Protein AF-A0AAW2FQ76-F1 (afdb_monomer_lite)

Secondary structure (DSSP, 8-state):
--------EEEEE--PPPBPPTTT--TT-B-EEEEEEEE--HHHHHHHHHTT-EEETTEEEEE-TTT-SS--PPP-

Organism: NCBI:txid286306

Foldseek 3Di:
DPPDDDDKDKAWDDKDFADQDPPPRDGGQWIKTKIFTPDDDPVNVVVCVVVQWDDDPRMIIHTPQVRHPDHDDDDD

InterPro domains:
  IPR007471 N-end aminoacyl transferase, N-terminal [PF04376] (20-76)
  IPR030700 N-end rule aminoacyl transferase [PTHR21367] (4-76)

Structure (mmCIF, N/CA/C/O backbone):
data_AF-A0AAW2FQ76-F1
#
_entry.id   AF-A0AAW2FQ76-F1
#
loop_
_atom_site.group_PDB
_atom_site.id
_atom_site.type_symbol
_atom_site.label_atom_id
_atom_site.label_alt_id
_atom_site.label_comp_id
_atom_site.label_asym_id
_atom_site.label_entity_id
_atom_site.label_seq_id
_atom_site.pdbx_PDB_ins_code
_atom_site.Cartn_x
_atom_site.Cartn_y
_atom_site.Cartn_z
_atom_site.occupancy
_atom_site.B_iso_or_equiv
_atom_site.auth_seq_id
_atom_site.auth_comp_id
_atom_site.auth_asym_id
_atom_site.auth_atom_id
_atom_site.pdbx_PDB_model_num
ATOM 1 N N . MET A 1 1 ? -11.008 -5.847 32.286 1.00 43.62 1 MET A N 1
ATOM 2 C CA . MET A 1 1 ? -11.538 -4.772 31.420 1.00 43.62 1 MET A CA 1
ATOM 3 C C . MET A 1 1 ? -11.594 -5.312 29.996 1.00 43.62 1 MET A C 1
ATOM 5 O O . MET A 1 1 ? -10.582 -5.274 29.308 1.00 43.62 1 MET A O 1
ATOM 9 N N . ALA A 1 2 ? -12.707 -5.915 29.573 1.00 50.84 2 ALA A N 1
ATOM 10 C CA . ALA A 1 2 ? -12.852 -6.338 28.180 1.00 50.84 2 ALA A CA 1
ATOM 11 C C . ALA A 1 2 ? -13.077 -5.077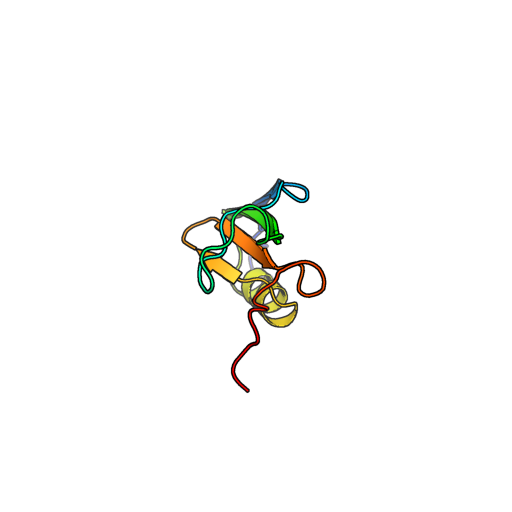 27.333 1.00 50.84 2 ALA A C 1
ATOM 13 O O . ALA A 1 2 ? -14.156 -4.489 27.360 1.00 50.84 2 ALA A O 1
ATOM 14 N N . GLY A 1 3 ? -12.013 -4.594 26.690 1.00 60.62 3 GLY A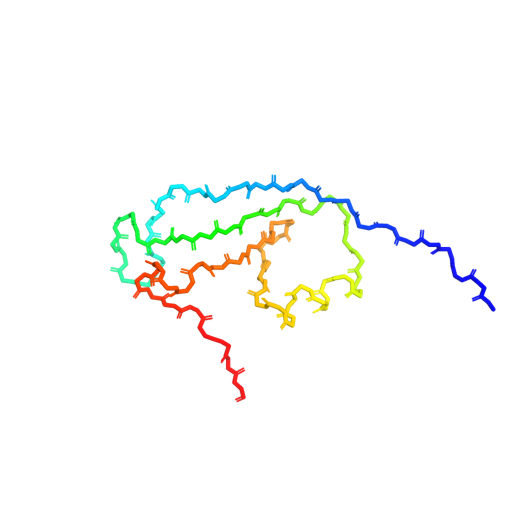 N 1
ATOM 15 C CA . GLY A 1 3 ? -12.074 -3.436 25.806 1.00 60.62 3 GLY A CA 1
ATOM 16 C C . GLY A 1 3 ? -13.018 -3.712 24.639 1.00 60.62 3 GLY A C 1
ATOM 17 O O . GLY A 1 3 ? -13.019 -4.803 24.073 1.00 60.62 3 GLY A O 1
ATOM 18 N N . ARG A 1 4 ? -13.834 -2.717 24.295 1.00 69.50 4 ARG A N 1
ATOM 19 C CA . ARG A 1 4 ? -14.722 -2.733 23.131 1.00 69.50 4 ARG A CA 1
ATOM 20 C C . ARG A 1 4 ? -13.899 -3.114 21.892 1.00 69.50 4 ARG A C 1
ATOM 22 O O . ARG A 1 4 ? -12.941 -2.419 21.565 1.00 69.50 4 ARG A O 1
ATOM 29 N N . GLN A 1 5 ? -14.234 -4.234 21.253 1.00 70.81 5 GLN A N 1
ATOM 30 C CA . GLN A 1 5 ? -13.467 -4.758 20.124 1.00 70.81 5 GLN A CA 1
ATOM 31 C C . GLN A 1 5 ? -13.577 -3.774 18.952 1.00 70.81 5 GLN A C 1
ATOM 33 O O . GLN A 1 5 ? -14.660 -3.559 18.408 1.00 70.81 5 GLN A O 1
ATOM 38 N N . ALA A 1 6 ? -12.471 -3.102 18.636 1.00 84.25 6 ALA A N 1
ATOM 39 C CA . ALA A 1 6 ? -12.372 -2.206 17.494 1.00 84.25 6 ALA A CA 1
ATOM 40 C C . ALA A 1 6 ? -11.963 -3.025 16.268 1.00 84.25 6 ALA A C 1
ATOM 42 O O . ALA A 1 6 ? -11.020 -3.811 16.342 1.00 84.25 6 ALA A O 1
ATOM 43 N N . TYR A 1 7 ? -12.675 -2.841 15.158 1.00 92.69 7 TYR A N 1
ATOM 44 C CA . TYR A 1 7 ? -12.414 -3.555 13.913 1.00 92.69 7 TYR A CA 1
ATOM 45 C C . TYR A 1 7 ? -11.766 -2.633 12.883 1.00 92.69 7 TYR A C 1
ATOM 47 O O . TYR A 1 7 ? -12.132 -1.459 12.746 1.00 92.69 7 TYR A O 1
ATOM 55 N N . SER A 1 8 ? -10.831 -3.201 12.129 1.00 95.31 8 SER A N 1
ATOM 56 C CA . SER A 1 8 ? -10.317 -2.601 10.904 1.00 95.31 8 SER A CA 1
ATOM 57 C C . SER A 1 8 ? -11.204 -3.012 9.728 1.00 95.31 8 SER A C 1
ATOM 59 O O . SER A 1 8 ? -11.547 -4.183 9.585 1.00 95.31 8 SER A O 1
ATOM 61 N N . ILE A 1 9 ? -11.582 -2.045 8.894 1.00 96.81 9 ILE A N 1
ATOM 62 C CA . ILE A 1 9 ? -12.381 -2.237 7.682 1.00 96.81 9 ILE A CA 1
ATOM 63 C C . ILE A 1 9 ? -11.533 -1.738 6.520 1.00 96.81 9 ILE A C 1
ATOM 65 O O . ILE A 1 9 ? -11.211 -0.547 6.445 1.00 96.81 9 ILE A O 1
ATOM 69 N N . VAL A 1 10 ? -11.169 -2.659 5.633 1.00 96.44 10 VAL A N 1
ATOM 70 C CA . VAL A 1 10 ? -10.306 -2.387 4.485 1.00 96.44 10 VAL A CA 1
ATOM 71 C C . VAL A 1 10 ? -10.954 -2.892 3.204 1.00 96.44 10 VAL A C 1
ATOM 73 O O . VAL A 1 10 ? -11.562 -3.960 3.189 1.00 96.44 10 VAL A O 1
ATOM 76 N N . GLU A 1 11 ? -10.796 -2.132 2.130 1.00 97.00 11 GLU A N 1
ATOM 77 C CA . GLU A 1 11 ? -11.066 -2.575 0.768 1.00 97.00 11 GLU A CA 1
ATOM 78 C C . GLU A 1 11 ? -9.729 -2.954 0.134 1.00 97.00 11 GLU A C 1
ATOM 80 O O . GLU A 1 11 ? -8.821 -2.127 0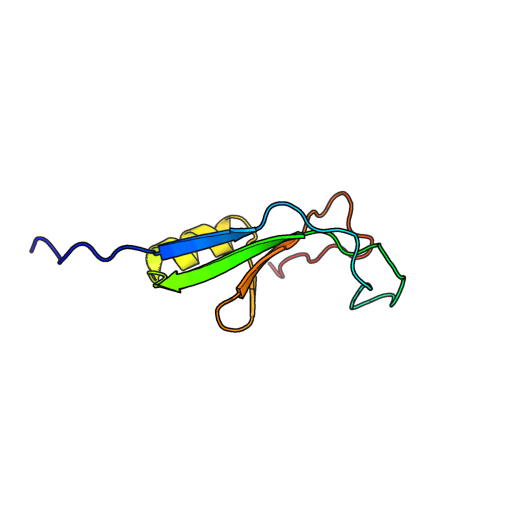.046 1.00 97.00 11 GLU A O 1
ATOM 85 N N . TYR A 1 12 ? -9.565 -4.221 -0.237 1.00 94.75 12 TYR A N 1
ATOM 86 C CA . TYR A 1 12 ? -8.317 -4.709 -0.812 1.00 94.75 12 TYR A CA 1
ATOM 87 C C . TYR A 1 12 ? -8.321 -4.547 -2.328 1.00 94.75 12 TYR A C 1
ATOM 89 O O . TYR A 1 12 ? -9.253 -4.987 -3.000 1.00 94.75 12 TYR A O 1
ATOM 97 N N . TYR A 1 13 ? -7.236 -3.996 -2.859 1.00 90.88 13 TYR A N 1
ATOM 98 C CA . TYR A 1 13 ? -6.997 -3.925 -4.288 1.00 90.88 13 TYR A CA 1
ATOM 99 C C . TYR A 1 13 ? -5.886 -4.903 -4.663 1.00 90.88 13 TYR A C 1
ATOM 101 O O . TYR A 1 13 ? -4.740 -4.801 -4.205 1.00 90.88 13 TYR A O 1
ATOM 109 N N . ALA A 1 14 ? -6.252 -5.885 -5.487 1.00 82.12 14 ALA A N 1
ATOM 110 C CA . ALA A 1 14 ? -5.303 -6.828 -6.058 1.00 82.12 14 ALA A CA 1
ATOM 111 C C . ALA A 1 14 ? -4.232 -6.089 -6.878 1.00 82.12 14 ALA A C 1
ATOM 113 O O . ALA A 1 14 ? -4.427 -4.944 -7.277 1.00 82.12 14 ALA A O 1
ATOM 114 N N . GLU A 1 15 ? -3.087 -6.748 -7.073 1.00 70.75 15 GLU A N 1
ATOM 115 C CA . GLU A 1 15 ? -1.903 -6.175 -7.724 1.00 70.75 15 GLU A CA 1
ATOM 116 C C . GLU A 1 15 ? -2.269 -5.384 -8.988 1.00 70.75 15 GLU A C 1
ATOM 118 O O . GLU A 1 15 ? -2.947 -5.896 -9.879 1.00 70.75 15 GLU A O 1
ATOM 123 N N . HIS A 1 16 ? -1.835 -4.125 -9.039 1.00 70.06 16 HIS A N 1
ATOM 124 C CA . HIS A 1 16 ? -2.086 -3.244 -10.171 1.00 70.06 16 HIS A CA 1
ATOM 125 C C . HIS A 1 16 ? -0.880 -3.155 -11.106 1.00 70.06 16 HIS A C 1
ATOM 127 O O . HIS A 1 16 ? 0.272 -3.337 -10.706 1.00 70.06 16 HIS A O 1
ATOM 133 N N . GLU A 1 17 ? -1.200 -2.837 -12.359 1.00 69.81 17 GLU A N 1
ATOM 134 C CA . GLU A 1 17 ? -0.301 -2.629 -13.489 1.00 69.81 17 GLU A CA 1
ATOM 135 C C . GLU A 1 17 ? 0.828 -1.638 -13.169 1.00 69.81 17 GLU A C 1
ATOM 137 O O . GLU A 1 17 ? 0.677 -0.733 -12.348 1.00 69.81 17 GLU A O 1
ATOM 142 N N . GLY A 1 18 ? 1.978 -1.811 -13.827 1.00 81.19 18 GLY A N 1
ATOM 143 C CA . GLY A 1 18 ? 3.184 -1.050 -13.526 1.00 81.19 18 GLY A CA 1
ATOM 144 C C . GLY A 1 18 ? 2.947 0.462 -13.572 1.00 81.19 18 GLY A C 1
ATOM 145 O O . GLY A 1 18 ? 2.657 1.036 -14.620 1.00 81.19 18 GLY A O 1
ATOM 146 N N . TYR A 1 19 ? 3.166 1.136 -12.448 1.00 85.50 19 TYR A N 1
ATOM 147 C CA . TYR A 1 19 ? 3.133 2.592 -12.388 1.00 85.50 19 TYR A CA 1
ATOM 148 C C . TYR A 1 19 ? 4.488 3.192 -12.763 1.00 85.50 19 TYR A C 1
ATOM 150 O O . TYR A 1 19 ? 5.533 2.531 -12.757 1.00 85.50 19 TYR A O 1
ATOM 158 N N . ARG A 1 20 ? 4.488 4.500 -13.041 1.00 90.94 20 ARG A N 1
ATOM 159 C CA . ARG A 1 20 ? 5.726 5.269 -13.170 1.00 90.94 20 ARG A CA 1
ATOM 160 C C . ARG A 1 20 ? 6.494 5.238 -11.848 1.00 90.94 20 ARG A C 1
ATOM 162 O O . ARG A 1 20 ? 5.959 5.585 -10.795 1.00 90.94 20 ARG A O 1
ATOM 169 N N . CYS A 1 21 ? 7.764 4.857 -11.901 1.00 91.25 21 CYS A N 1
ATOM 170 C CA . CYS A 1 21 ? 8.617 4.814 -10.726 1.00 91.25 21 CYS A CA 1
ATOM 171 C C . CYS A 1 21 ? 8.882 6.222 -10.180 1.00 91.25 21 CYS A C 1
ATOM 173 O O . CYS A 1 21 ? 9.311 7.124 -10.900 1.00 91.25 21 CYS A O 1
ATOM 175 N N . GLY A 1 22 ? 8.672 6.405 -8.875 1.00 88.00 22 GLY A N 1
ATOM 176 C CA . GLY A 1 22 ? 8.923 7.677 -8.195 1.00 88.00 22 GLY A CA 1
ATOM 177 C C . GLY A 1 22 ? 10.400 8.086 -8.170 1.00 88.00 22 GLY A C 1
ATOM 178 O O . GLY A 1 22 ? 10.682 9.283 -8.137 1.00 88.00 22 GLY A O 1
ATOM 179 N N . TYR A 1 23 ? 11.322 7.120 -8.246 1.00 90.81 23 TYR A N 1
ATOM 180 C CA . TYR A 1 23 ? 12.768 7.336 -8.154 1.00 90.81 23 TYR A CA 1
ATOM 181 C C . TYR A 1 23 ? 13.404 7.528 -9.534 1.00 90.81 23 TYR A C 1
ATOM 183 O O . TYR A 1 23 ? 13.679 8.657 -9.927 1.00 90.81 23 TYR A O 1
ATOM 191 N N . CYS A 1 24 ? 13.579 6.449 -10.305 1.00 93.25 24 CYS A N 1
ATOM 192 C CA . CYS A 1 24 ? 14.247 6.499 -11.611 1.00 93.25 24 CYS A CA 1
ATOM 193 C C . CYS A 1 24 ? 13.358 7.009 -12.758 1.00 93.25 24 CYS A C 1
ATOM 195 O O . CYS A 1 24 ? 13.830 7.144 -13.880 1.00 93.25 24 CYS A O 1
ATOM 197 N N . LYS A 1 25 ? 12.074 7.291 -12.494 1.00 92.19 25 LYS A N 1
ATOM 198 C CA . LYS A 1 25 ? 11.096 7.844 -13.449 1.00 92.19 25 LYS A CA 1
ATOM 199 C C . LYS A 1 25 ? 10.722 6.957 -14.641 1.00 92.19 25 LYS A C 1
ATOM 201 O O . LYS A 1 25 ? 9.897 7.411 -15.438 1.00 92.19 25 LYS A O 1
ATOM 206 N N . ASN A 1 26 ? 11.228 5.722 -14.718 1.00 91.31 26 ASN A N 1
ATOM 207 C CA . ASN A 1 26 ? 10.792 4.727 -15.702 1.00 91.31 26 ASN A CA 1
ATOM 208 C C . ASN A 1 26 ? 9.283 4.473 -15.607 1.00 91.31 26 ASN A C 1
ATOM 210 O O . ASN A 1 26 ? 8.705 4.451 -14.519 1.00 91.31 26 ASN A O 1
ATOM 214 N N . SER A 1 27 ? 8.645 4.301 -16.760 1.00 89.19 27 SER A N 1
ATOM 215 C CA . SER A 1 27 ? 7.252 3.872 -16.877 1.00 89.19 27 SER A CA 1
ATOM 216 C C . SER A 1 27 ? 7.130 2.377 -16.599 1.00 89.19 27 SER A C 1
ATOM 218 O O . 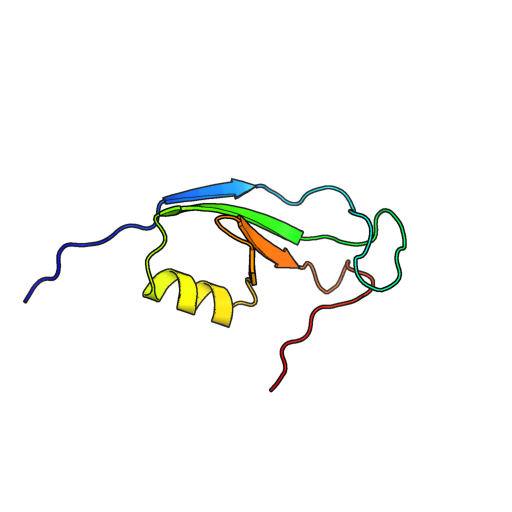SER A 1 27 ? 7.985 1.609 -17.029 1.00 89.19 27 SER A O 1
ATOM 220 N N . ASN A 1 28 ? 6.041 1.962 -15.962 1.00 85.56 28 ASN A N 1
ATOM 221 C CA . ASN A 1 28 ? 5.662 0.558 -15.801 1.00 85.56 28 ASN A CA 1
ATOM 222 C C . ASN A 1 28 ? 6.629 -0.317 -14.992 1.00 85.56 28 ASN A C 1
ATOM 224 O O . ASN A 1 28 ? 6.763 -1.508 -15.254 1.00 85.56 28 ASN A O 1
ATOM 228 N N . THR A 1 29 ? 7.293 0.262 -13.992 1.00 89.50 29 THR A N 1
ATOM 229 C CA . THR A 1 29 ? 8.295 -0.447 -13.176 1.00 89.50 29 THR A CA 1
ATOM 230 C C . THR A 1 29 ? 8.063 -0.347 -11.671 1.00 89.50 29 THR A C 1
ATOM 232 O O . THR A 1 29 ? 8.933 -0.737 -10.891 1.00 89.50 29 THR A O 1
ATOM 235 N N . ASN A 1 30 ? 6.926 0.199 -11.244 1.00 87.94 30 ASN A N 1
ATOM 236 C CA . ASN A 1 30 ? 6.519 0.254 -9.845 1.00 87.94 30 ASN A CA 1
ATOM 237 C C . ASN A 1 30 ? 5.289 -0.632 -9.630 1.00 87.94 30 ASN A C 1
ATOM 239 O O . ASN A 1 30 ? 4.235 -0.349 -10.197 1.00 87.94 30 ASN A O 1
ATOM 243 N N . PHE A 1 31 ? 5.445 -1.675 -8.815 1.00 91.31 31 PHE A N 1
ATOM 244 C CA . PHE A 1 31 ? 4.428 -2.690 -8.544 1.00 91.31 31 PHE A CA 1
ATOM 245 C C . PHE A 1 31 ? 4.143 -2.746 -7.047 1.00 91.31 31 PHE A C 1
ATOM 247 O O . PHE A 1 31 ? 5.064 -2.742 -6.224 1.00 91.31 31 PHE A O 1
ATOM 254 N N . SER A 1 32 ? 2.866 -2.805 -6.678 1.00 91.31 32 SER A N 1
ATOM 255 C CA . SER A 1 32 ? 2.455 -2.897 -5.280 1.00 91.31 32 SER A CA 1
ATOM 256 C C . SER A 1 32 ? 1.052 -3.464 -5.138 1.00 91.31 32 SER A C 1
ATOM 258 O O . SER A 1 32 ? 0.188 -3.189 -5.968 1.00 91.31 32 SER A O 1
ATOM 260 N N . HIS A 1 33 ? 0.804 -4.141 -4.021 1.00 92.31 33 HIS A N 1
ATOM 261 C CA . HIS A 1 33 ? -0.556 -4.394 -3.551 1.00 92.31 33 HIS A CA 1
ATOM 262 C C . HIS A 1 33 ? -1.083 -3.178 -2.803 1.00 92.31 33 HIS A C 1
ATOM 264 O O . HIS A 1 33 ? -0.329 -2.545 -2.058 1.00 92.31 33 HIS A O 1
ATOM 270 N N . GLY A 1 34 ? -2.370 -2.886 -2.969 1.00 94.00 34 GLY A N 1
ATOM 271 C CA . GLY A 1 34 ? -3.037 -1.750 -2.351 1.00 94.00 34 GLY A CA 1
ATOM 272 C C . GLY A 1 34 ? -4.181 -2.177 -1.446 1.00 94.00 34 GLY A C 1
ATOM 273 O O . GLY A 1 34 ? -4.781 -3.232 -1.621 1.00 94.00 34 GLY A O 1
ATOM 274 N N . MET A 1 35 ? -4.514 -1.339 -0.477 1.00 95.94 35 MET A N 1
ATOM 275 C CA . MET A 1 35 ? -5.794 -1.400 0.214 1.00 95.94 35 MET A CA 1
ATOM 276 C C . MET A 1 35 ? -6.221 -0.001 0.652 1.00 95.94 35 MET A C 1
ATOM 278 O O . MET A 1 35 ? -5.389 0.811 1.063 1.00 95.94 35 MET A O 1
ATOM 282 N N . TRP A 1 36 ? -7.517 0.280 0.602 1.00 96.69 36 TRP A N 1
ATOM 283 C CA . TRP A 1 36 ? -8.095 1.465 1.219 1.00 96.69 36 TRP A CA 1
ATOM 284 C C . TRP A 1 36 ? -8.581 1.140 2.627 1.00 96.69 36 TRP A C 1
ATOM 286 O O . TRP A 1 36 ? -9.425 0.271 2.826 1.00 96.69 36 TRP A O 1
ATOM 296 N N . ALA A 1 37 ? -8.055 1.840 3.625 1.00 97.19 37 ALA A N 1
ATOM 297 C CA . ALA A 1 37 ? -8.446 1.675 5.014 1.00 97.19 37 ALA A CA 1
ATOM 298 C C . ALA A 1 37 ? -9.562 2.661 5.385 1.00 97.19 37 ALA A C 1
ATOM 300 O O . ALA A 1 37 ? -9.298 3.828 5.678 1.00 97.19 37 ALA A O 1
ATOM 301 N N . HIS A 1 38 ? -10.809 2.183 5.417 1.00 96.56 38 HIS A N 1
ATOM 302 C CA . HIS A 1 38 ? -11.951 2.959 5.921 1.00 96.56 38 HIS A CA 1
ATOM 303 C C . HIS A 1 38 ? -11.880 3.138 7.442 1.00 96.56 38 HIS A C 1
ATOM 305 O O . HIS A 1 38 ? -12.216 4.194 7.971 1.00 96.56 38 HIS A O 1
ATOM 311 N N . SER A 1 39 ? -11.413 2.102 8.138 1.00 95.31 39 SER A N 1
ATOM 312 C CA . SER A 1 39 ? -11.103 2.105 9.566 1.00 95.31 39 SER A CA 1
ATOM 313 C C . SER A 1 39 ? -9.888 1.217 9.782 1.00 95.31 39 SER A C 1
ATOM 315 O O . SER A 1 39 ? -9.834 0.116 9.239 1.00 95.31 39 SER A O 1
ATOM 317 N N . LEU A 1 40 ? -8.909 1.669 10.560 1.00 95.25 40 LEU A N 1
ATOM 318 C CA . LEU A 1 40 ? -7.718 0.879 10.857 1.00 95.25 40 LEU A CA 1
ATOM 319 C C . LEU A 1 40 ? -7.311 1.094 12.305 1.00 95.25 40 LEU A C 1
ATOM 321 O O . LEU A 1 40 ? -7.058 2.225 12.725 1.00 95.25 40 LEU A O 1
ATOM 325 N N . THR A 1 41 ? -7.250 0.005 13.066 1.00 95.75 41 THR A N 1
ATOM 326 C CA . THR A 1 41 ? -6.765 0.060 14.442 1.00 95.75 41 THR A CA 1
ATOM 327 C C . THR A 1 41 ? -5.259 0.315 14.465 1.00 95.75 41 THR A C 1
ATOM 329 O O . THR A 1 41 ? -4.525 -0.051 13.545 1.00 95.75 41 THR A O 1
ATOM 332 N N . VAL A 1 42 ? -4.774 0.930 15.545 1.00 94.69 42 VAL A N 1
ATOM 333 C CA . VAL A 1 42 ? -3.335 1.183 15.728 1.00 94.69 42 VAL A CA 1
ATOM 334 C C . VAL A 1 42 ? -2.546 -0.129 15.736 1.00 94.69 42 VAL A C 1
ATOM 336 O O . VAL A 1 42 ? -1.484 -0.209 15.125 1.00 94.69 42 VAL A O 1
ATOM 339 N N . GLN A 1 43 ? -3.087 -1.171 16.374 1.00 95.38 43 GLN A N 1
ATOM 340 C CA . GLN A 1 43 ? -2.434 -2.476 16.454 1.00 95.38 43 GLN A CA 1
ATOM 341 C C . GLN A 1 43 ? -2.344 -3.164 15.086 1.00 95.38 43 GLN A C 1
ATOM 343 O O . GLN A 1 43 ? -1.290 -3.696 14.739 1.00 95.38 43 GLN A O 1
ATOM 348 N N . ASP A 1 44 ? -3.415 -3.129 14.288 1.00 95.88 44 ASP A N 1
ATOM 349 C CA . ASP A 1 44 ? -3.384 -3.690 12.935 1.00 95.88 44 ASP A CA 1
ATOM 350 C C . ASP A 1 44 ? -2.437 -2.899 12.036 1.00 95.88 44 ASP A C 1
ATOM 352 O O . ASP A 1 44 ? -1.693 -3.488 11.255 1.00 95.88 44 ASP A O 1
ATOM 356 N N . TYR A 1 45 ? -2.391 -1.573 12.187 1.00 95.38 45 TYR A N 1
ATOM 357 C CA . TYR A 1 45 ? -1.434 -0.751 11.456 1.00 95.38 45 TYR A CA 1
ATOM 358 C C . TYR A 1 45 ? 0.021 -1.082 11.813 1.00 95.38 45 TYR A C 1
ATOM 360 O O . TYR A 1 45 ? 0.852 -1.189 10.911 1.00 95.38 45 TYR A O 1
ATOM 368 N N . GLN A 1 46 ? 0.326 -1.315 13.093 1.00 95.62 46 GLN A N 1
ATOM 369 C CA . GLN A 1 46 ? 1.649 -1.776 13.522 1.00 95.62 46 GLN A CA 1
ATOM 370 C C . GLN A 1 46 ? 2.008 -3.110 12.851 1.00 95.62 46 GLN A C 1
ATOM 372 O O . GLN A 1 46 ? 3.047 -3.221 12.203 1.00 95.62 46 GLN A O 1
ATOM 377 N N . ASN A 1 47 ? 1.091 -4.082 12.893 1.00 95.69 47 ASN A N 1
ATOM 378 C CA . ASN A 1 47 ? 1.276 -5.386 12.252 1.00 95.69 47 ASN A CA 1
ATOM 379 C C . ASN A 1 47 ? 1.503 -5.275 10.732 1.00 95.69 47 ASN A C 1
ATOM 381 O O . ASN A 1 47 ? 2.221 -6.090 10.148 1.00 95.69 47 ASN A O 1
ATOM 385 N N . LEU A 1 48 ? 0.873 -4.296 10.076 1.00 95.12 48 LEU A N 1
ATOM 386 C CA . LEU A 1 48 ? 1.068 -4.011 8.657 1.00 95.12 48 LEU A CA 1
ATOM 387 C C . LEU A 1 48 ? 2.475 -3.449 8.393 1.00 95.12 48 LEU A C 1
ATOM 389 O O . LEU A 1 48 ? 3.169 -3.966 7.512 1.00 95.12 48 LEU A O 1
ATOM 393 N N . ILE A 1 49 ? 2.924 -2.451 9.164 1.00 93.62 49 ILE A N 1
ATOM 394 C CA . ILE A 1 49 ? 4.271 -1.861 9.037 1.00 93.62 49 ILE A CA 1
ATOM 395 C C . ILE A 1 49 ? 5.353 -2.927 9.205 1.00 93.62 49 ILE A C 1
ATOM 397 O O . ILE A 1 49 ? 6.257 -3.017 8.372 1.00 93.62 49 ILE A O 1
ATOM 401 N N . ASP A 1 50 ? 5.220 -3.778 10.222 1.00 93.50 50 ASP A N 1
ATOM 402 C CA . ASP A 1 50 ? 6.188 -4.840 10.517 1.00 93.50 50 ASP A CA 1
ATOM 403 C C . ASP A 1 50 ? 6.291 -5.869 9.377 1.00 93.50 50 ASP A C 1
ATOM 405 O O . ASP A 1 50 ? 7.303 -6.552 9.218 1.00 93.50 50 ASP A O 1
ATOM 409 N N . ARG A 1 51 ? 5.263 -5.950 8.520 1.00 92.56 51 ARG A N 1
ATOM 410 C CA . ARG A 1 51 ? 5.216 -6.804 7.318 1.00 92.56 51 ARG A CA 1
ATOM 411 C C . ARG A 1 51 ? 5.567 -6.064 6.024 1.00 92.56 51 ARG A C 1
ATOM 413 O O . ARG A 1 51 ? 5.388 -6.627 4.933 1.00 92.56 51 ARG A O 1
ATOM 420 N N . GLY A 1 52 ? 6.056 -4.831 6.130 1.00 91.81 52 GLY A N 1
ATOM 421 C CA . GLY A 1 52 ? 6.517 -4.010 5.012 1.00 91.81 52 GLY A CA 1
ATOM 422 C C . GLY A 1 52 ? 5.427 -3.203 4.306 1.00 91.81 52 GLY A C 1
ATOM 423 O O . GLY A 1 52 ? 5.673 -2.705 3.209 1.00 91.81 52 GLY A O 1
ATOM 424 N N . TRP A 1 53 ? 4.234 -3.067 4.892 1.00 94.12 53 TRP A N 1
ATOM 425 C CA . TRP A 1 53 ? 3.215 -2.160 4.363 1.00 94.12 53 TRP A CA 1
ATOM 426 C C . TRP A 1 53 ? 3.525 -0.703 4.721 1.00 94.12 53 TRP A C 1
ATOM 428 O O . TRP A 1 53 ? 4.059 -0.387 5.785 1.00 94.12 53 TRP A O 1
ATOM 438 N N . ARG A 1 54 ? 3.158 0.198 3.816 1.00 93.50 54 ARG A N 1
ATOM 439 C CA . ARG A 1 54 ? 3.299 1.654 3.902 1.00 93.50 54 ARG A CA 1
ATOM 440 C C . ARG A 1 54 ? 1.937 2.317 3.770 1.00 93.50 54 ARG A C 1
ATOM 442 O O . ARG A 1 54 ? 0.971 1.666 3.388 1.00 93.50 54 ARG A O 1
ATOM 449 N N . ARG A 1 55 ? 1.850 3.608 4.096 1.00 94.38 55 ARG A N 1
ATOM 450 C CA . ARG A 1 55 ? 0.589 4.356 4.103 1.00 94.38 55 ARG A CA 1
ATOM 451 C C . ARG A 1 55 ? 0.752 5.765 3.539 1.00 94.38 55 ARG A C 1
ATOM 453 O O . ARG A 1 55 ? 1.714 6.457 3.858 1.00 94.38 55 ARG A O 1
ATOM 460 N N . SER A 1 56 ? -0.227 6.189 2.749 1.00 93.00 56 SER A N 1
ATOM 461 C CA . SER A 1 56 ? -0.386 7.542 2.216 1.00 93.00 56 SER A CA 1
ATOM 462 C C . SER A 1 56 ? -1.853 7.955 2.363 1.00 93.00 56 SER A C 1
ATOM 464 O O . SER A 1 56 ? -2.712 7.528 1.597 1.00 93.00 56 SER A O 1
ATOM 466 N N . GLY A 1 57 ? -2.168 8.748 3.392 1.00 94.88 57 GLY A N 1
ATOM 467 C CA . GLY A 1 57 ? -3.561 9.059 3.734 1.00 94.88 57 GLY A CA 1
ATOM 468 C C . GLY A 1 57 ? -4.309 7.812 4.212 1.00 94.88 57 GLY A C 1
ATOM 469 O O . GLY A 1 57 ? -3.848 7.137 5.128 1.00 94.88 57 GLY A O 1
ATOM 470 N N . CYS A 1 58 ? -5.451 7.484 3.608 1.00 95.94 58 CYS A N 1
ATOM 471 C CA . CYS A 1 58 ? -6.187 6.242 3.894 1.00 95.94 58 CYS A CA 1
ATOM 472 C C . CYS A 1 58 ? -5.738 5.052 3.036 1.00 95.94 58 CYS A C 1
ATOM 474 O O . CYS A 1 58 ? -6.198 3.937 3.257 1.00 95.94 58 CYS A O 1
ATOM 476 N N . TYR A 1 59 ? -4.825 5.260 2.090 1.00 95.56 59 TYR A N 1
ATOM 477 C CA . TYR A 1 59 ? -4.312 4.194 1.242 1.00 95.56 59 TYR A CA 1
ATOM 478 C C . TYR A 1 59 ? -3.102 3.520 1.891 1.00 95.56 59 TYR A C 1
ATOM 480 O O . TYR A 1 59 ? -2.121 4.186 2.230 1.00 95.56 59 TYR A O 1
ATOM 488 N N . CYS A 1 60 ? -3.153 2.202 2.052 1.00 95.81 60 CYS A N 1
ATOM 489 C CA . CYS A 1 60 ? -2.036 1.368 2.475 1.00 95.81 60 CYS 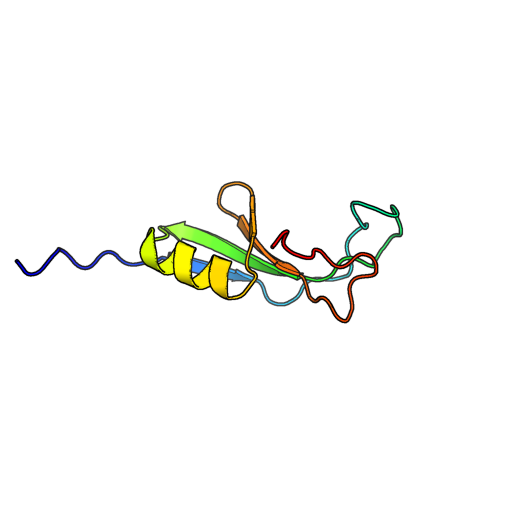A CA 1
ATOM 490 C C . CYS A 1 60 ? -1.526 0.545 1.290 1.00 95.81 60 CYS A C 1
ATOM 492 O O . CYS A 1 60 ? -2.315 0.035 0.505 1.00 95.81 60 CYS A O 1
ATOM 494 N N . TYR A 1 61 ? -0.211 0.390 1.160 1.00 93.62 61 TYR A N 1
ATOM 495 C CA . TYR A 1 61 ? 0.388 -0.337 0.043 1.00 93.62 61 TYR A CA 1
ATOM 496 C C . TYR A 1 61 ? 1.622 -1.129 0.450 1.00 93.62 61 TYR A C 1
ATOM 498 O O . TYR A 1 61 ? 2.357 -0.737 1.355 1.00 93.62 61 TYR A O 1
ATOM 506 N N . LYS A 1 62 ? 1.868 -2.240 -0.239 1.00 92.94 62 LYS A N 1
ATOM 507 C CA . LYS A 1 62 ? 3.073 -3.051 -0.081 1.00 92.94 62 LYS A CA 1
ATOM 508 C C . LYS A 1 62 ? 3.766 -3.197 -1.433 1.00 92.94 62 LYS A C 1
ATOM 510 O O . LYS A 1 62 ? 3.207 -3.859 -2.306 1.00 92.94 62 LYS A O 1
ATOM 515 N N . PRO A 1 63 ? 4.957 -2.600 -1.615 1.00 91.25 63 PRO A N 1
ATOM 516 C CA . PRO A 1 63 ? 5.727 -2.756 -2.841 1.00 91.25 63 PRO A CA 1
ATOM 517 C C . PRO A 1 63 ? 6.115 -4.215 -3.093 1.00 91.25 63 PRO A C 1
ATOM 519 O O . PRO A 1 63 ? 6.561 -4.919 -2.179 1.00 91.25 63 PRO A O 1
ATOM 522 N N . THR A 1 64 ? 6.014 -4.648 -4.345 1.00 91.81 64 THR A N 1
ATOM 523 C CA . THR A 1 64 ? 6.491 -5.955 -4.799 1.00 91.81 64 THR A CA 1
ATOM 524 C C . THR A 1 64 ? 7.976 -5.828 -5.137 1.00 91.81 64 THR A C 1
ATOM 526 O O . THR A 1 64 ? 8.373 -5.477 -6.250 1.00 91.81 64 THR A O 1
ATOM 529 N N . MET A 1 65 ? 8.816 -6.010 -4.112 1.00 89.06 65 MET A N 1
ATOM 530 C CA . MET A 1 65 ? 10.243 -5.642 -4.118 1.00 89.06 65 MET A CA 1
ATOM 531 C C . MET A 1 65 ? 11.085 -6.376 -5.173 1.00 89.06 65 MET A C 1
ATOM 533 O O . MET A 1 65 ? 12.102 -5.847 -5.604 1.00 89.06 65 MET A O 1
ATOM 537 N N . ASN A 1 66 ? 10.675 -7.577 -5.586 1.00 88.44 66 ASN A N 1
ATOM 538 C CA . ASN A 1 66 ? 11.341 -8.375 -6.624 1.00 88.44 66 ASN A CA 1
ATOM 539 C C . ASN A 1 66 ? 10.959 -7.966 -8.058 1.00 88.44 66 ASN A C 1
ATOM 541 O O . ASN A 1 66 ? 11.637 -8.376 -8.994 1.00 88.44 66 ASN A O 1
ATOM 545 N N . GLN A 1 67 ? 9.889 -7.189 -8.237 1.00 89.25 67 GLN A N 1
ATOM 546 C CA . GLN A 1 67 ? 9.447 -6.682 -9.541 1.00 89.25 67 GLN A CA 1
ATOM 547 C C . GLN A 1 67 ? 9.752 -5.189 -9.716 1.00 89.25 67 GLN A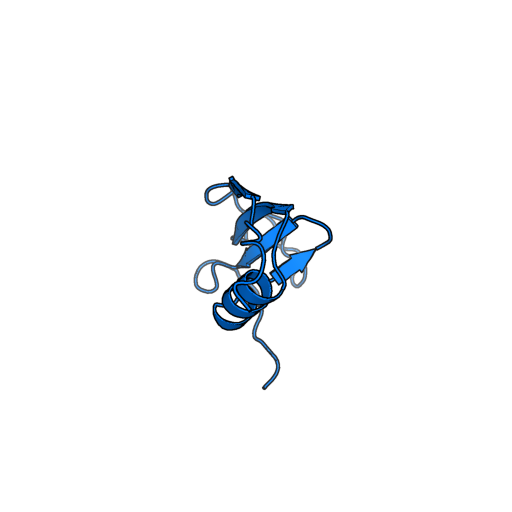 C 1
ATOM 549 O O . GLN A 1 67 ? 10.017 -4.725 -10.823 1.00 89.25 67 GLN A O 1
ATOM 554 N N . THR A 1 68 ? 9.709 -4.417 -8.627 1.00 90.19 68 THR A N 1
ATOM 555 C CA . THR A 1 68 ? 9.905 -2.965 -8.672 1.00 90.19 68 THR A CA 1
ATOM 556 C C . THR A 1 68 ? 11.371 -2.602 -8.906 1.00 90.19 68 THR A C 1
ATOM 558 O O . THR A 1 68 ? 12.255 -3.054 -8.185 1.00 90.19 68 THR A O 1
ATOM 561 N N . CYS A 1 69 ? 11.645 -1.713 -9.866 1.00 91.19 69 CYS A N 1
ATOM 562 C CA . CYS A 1 69 ? 13.020 -1.359 -10.251 1.00 91.19 69 CYS A CA 1
ATOM 563 C C . CYS A 1 69 ? 13.815 -0.591 -9.176 1.00 91.19 69 CYS A C 1
ATOM 565 O O . CYS A 1 69 ? 15.043 -0.575 -9.211 1.00 91.19 69 CYS A O 1
ATOM 567 N N . CYS A 1 70 ? 13.133 0.089 -8.250 1.00 91.31 70 CYS A N 1
ATOM 568 C CA . CYS A 1 70 ? 13.739 0.830 -7.140 1.00 91.31 70 CYS A CA 1
ATOM 569 C C . CYS A 1 70 ? 13.090 0.377 -5.822 1.00 91.31 70 CYS A C 1
ATOM 571 O O . CYS A 1 70 ? 12.106 0.987 -5.392 1.00 91.31 70 CYS A O 1
ATOM 573 N N . PRO A 1 71 ? 13.588 -0.710 -5.206 1.00 88.62 71 PRO A N 1
ATOM 574 C CA . PRO A 1 71 ? 12.976 -1.287 -4.016 1.00 88.62 71 PRO A CA 1
ATOM 575 C C . PRO A 1 71 ? 13.036 -0.327 -2.816 1.00 88.62 71 PRO A C 1
ATOM 577 O O . PRO A 1 71 ? 14.068 0.279 -2.530 1.00 88.62 71 PRO A O 1
ATOM 580 N N . GLN A 1 72 ? 11.925 -0.205 -2.088 1.00 85.31 72 GLN A N 1
ATOM 581 C CA . GLN A 1 72 ? 11.786 0.685 -0.932 1.00 85.31 72 GLN A CA 1
ATOM 582 C C . GLN A 1 72 ? 12.244 0.006 0.369 1.00 85.31 72 GLN A C 1
ATOM 584 O O . GLN A 1 72 ? 11.429 -0.479 1.159 1.00 85.31 72 GLN A O 1
ATOM 589 N N . TYR A 1 73 ? 13.554 -0.039 0.611 1.00 84.69 73 TYR A N 1
ATOM 590 C CA . TYR A 1 73 ? 14.090 -0.591 1.858 1.00 84.69 73 TYR A CA 1
ATOM 591 C C . TYR A 1 73 ? 13.851 0.338 3.057 1.00 84.69 73 TYR A C 1
ATOM 593 O O . TYR A 1 73 ? 13.975 1.558 2.967 1.00 84.69 73 TYR A O 1
ATOM 601 N N . THR A 1 74 ? 13.495 -0.248 4.202 1.00 79.50 74 THR A N 1
ATOM 602 C CA . THR A 1 74 ? 13.453 0.448 5.496 1.00 79.50 74 THR A CA 1
ATOM 603 C C . THR A 1 74 ? 14.862 0.835 5.939 1.00 79.50 74 THR A C 1
ATOM 605 O O . THR A 1 74 ? 15.783 0.029 5.809 1.00 79.50 74 THR A O 1
ATOM 608 N N . ILE A 1 75 ? 15.001 2.003 6.561 1.00 78.62 75 ILE A N 1
ATOM 609 C CA . ILE A 1 75 ? 16.172 2.322 7.387 1.00 78.62 75 ILE A CA 1
ATOM 610 C C . ILE A 1 75 ? 16.124 1.415 8.631 1.00 78.62 75 ILE A C 1
ATOM 612 O O . ILE A 1 75 ? 15.037 1.206 9.175 1.00 78.62 75 ILE A O 1
ATOM 616 N N . LYS A 1 76 ? 17.265 0.843 9.026 1.00 66.69 76 LYS A N 1
ATOM 617 C CA . LYS A 1 76 ? 17.431 0.038 10.245 1.00 66.69 76 LYS A CA 1
ATOM 618 C C . LYS A 1 76 ? 18.282 0.787 11.254 1.00 66.69 76 LYS A C 1
ATOM 620 O O . LYS A 1 76 ? 19.218 1.477 10.794 1.00 66.69 76 LYS A O 1
#

Radius of gyration: 14.57 Å; chains: 1; bounding box: 32×17×48 Å

pLDDT: mean 88.47, std 10.48, range [43.62, 97.19]

Sequence (76 aa):
MAGRQAYSIVEYYAEHEGYRCGYCKNSNTNFSHGMWAHSLTVQDYQNLIDRGWRRSGCYCYKPTMNQTCCPQYTIK